Protein AF-A0A9C9PKH0-F1 (afdb_monomer)

pLDDT: mean 83.36, std 9.11, range [49.53, 93.38]

Mean predicted aligned error: 5.81 Å

Solvent-accessible surface area (backbone atoms only — not comparable to full-atom values): 3309 Å² total; per-residue (Å²): 124,76,45,72,48,65,38,87,56,77,99,57,46,71,45,74,43,83,41,76,82,46,93,90,65,72,82,77,54,71,66,63,52,50,56,52,51,59,58,45,55,76,74,46,78,88,71,84,132

Structure (mmCIF, N/CA/C/O backbone):
data_AF-A0A9C9PKH0-F1
#
_entry.id   AF-A0A9C9PKH0-F1
#
loop_
_atom_site.group_PDB
_atom_site.id
_atom_site.type_symbol
_atom_site.label_atom_id
_atom_site.label_alt_id
_atom_site.label_comp_id
_atom_site.label_asym_id
_atom_site.label_entity_id
_atom_site.label_seq_id
_atom_site.pdbx_PDB_ins_code
_atom_site.Cartn_x
_atom_site.Cartn_y
_atom_site.Cartn_z
_atom_site.occupancy
_atom_site.B_iso_or_equiv
_atom_site.auth_seq_id
_atom_site.auth_comp_id
_atom_site.auth_asym_id
_atom_site.auth_atom_id
_atom_site.pdbx_PDB_model_num
ATOM 1 N N . MET A 1 1 ? -13.965 7.540 13.905 1.00 49.53 1 MET A N 1
ATOM 2 C CA . MET A 1 1 ? -12.663 8.134 13.509 1.00 49.53 1 MET A CA 1
ATOM 3 C C . MET A 1 1 ? -12.552 7.940 12.005 1.00 49.53 1 MET A C 1
ATOM 5 O O . MET A 1 1 ? -12.216 6.841 11.591 1.00 49.53 1 MET A O 1
ATOM 9 N N . ASN A 1 2 ? -12.851 8.956 11.184 1.00 60.44 2 ASN A N 1
ATOM 10 C CA . ASN A 1 2 ? -12.841 8.800 9.721 1.00 60.44 2 ASN A CA 1
ATOM 11 C C . ASN A 1 2 ? -11.498 8.230 9.227 1.00 60.44 2 ASN A C 1
ATOM 13 O O . ASN A 1 2 ? -10.481 8.933 9.221 1.00 60.44 2 ASN A O 1
ATOM 17 N N . GLY A 1 3 ? -11.505 6.967 8.797 1.00 73.69 3 GLY A N 1
ATOM 18 C CA . GLY A 1 3 ? -10.342 6.311 8.217 1.00 73.69 3 GLY A CA 1
ATOM 19 C C . GLY A 1 3 ? -9.918 7.021 6.932 1.00 73.69 3 GLY A C 1
ATOM 20 O O . GLY A 1 3 ? -10.748 7.417 6.111 1.00 73.69 3 GLY A O 1
ATOM 21 N N . LYS A 1 4 ? -8.614 7.205 6.739 1.00 81.88 4 LYS A N 1
ATOM 22 C CA . LYS A 1 4 ? -8.052 7.673 5.468 1.00 81.88 4 LYS A CA 1
ATOM 23 C C . LYS A 1 4 ? -7.164 6.570 4.924 1.00 81.88 4 LYS A C 1
ATOM 25 O O . LYS A 1 4 ? -6.291 6.082 5.632 1.00 81.88 4 LYS A O 1
ATOM 30 N N . VAL A 1 5 ? -7.382 6.195 3.671 1.00 88.31 5 VAL A N 1
ATOM 31 C CA . VAL A 1 5 ? -6.523 5.252 2.950 1.00 88.31 5 VAL A CA 1
ATOM 32 C C . VAL A 1 5 ? -5.721 6.030 1.925 1.00 88.31 5 VAL A C 1
ATOM 34 O O . VAL A 1 5 ? -6.241 6.942 1.287 1.00 88.31 5 VAL A O 1
ATOM 37 N N . ARG A 1 6 ? -4.444 5.697 1.772 1.00 91.19 6 ARG A N 1
ATOM 38 C CA . ARG A 1 6 ? -3.579 6.287 0.754 1.00 91.19 6 ARG A CA 1
ATOM 39 C C . ARG A 1 6 ? -3.325 5.266 -0.346 1.00 91.19 6 ARG A C 1
ATOM 41 O O . ARG A 1 6 ? -3.061 4.099 -0.064 1.00 91.19 6 ARG A O 1
ATOM 48 N N . ILE A 1 7 ? -3.385 5.720 -1.592 1.00 90.69 7 ILE A N 1
ATOM 49 C CA . ILE A 1 7 ? -2.961 4.925 -2.743 1.00 90.69 7 ILE A CA 1
ATOM 50 C C . ILE A 1 7 ? -1.429 4.831 -2.718 1.00 90.69 7 ILE A C 1
ATOM 52 O O . ILE A 1 7 ? -0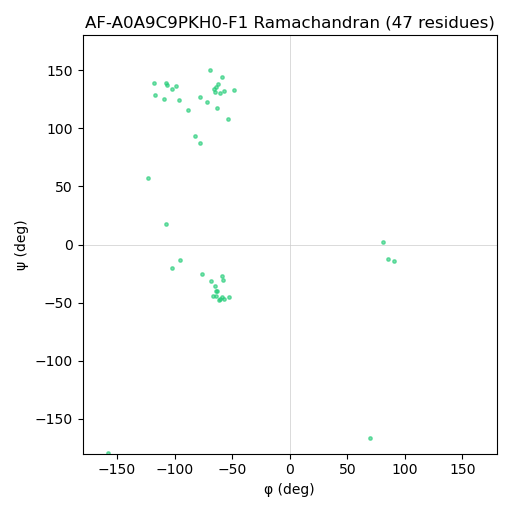.744 5.853 -2.692 1.00 90.69 7 ILE A O 1
ATOM 56 N N . ILE A 1 8 ? -0.891 3.612 -2.697 1.00 89.44 8 ILE A N 1
ATOM 57 C CA . ILE A 1 8 ? 0.545 3.348 -2.492 1.00 89.44 8 ILE A CA 1
ATOM 58 C C . ILE A 1 8 ? 1.353 3.177 -3.791 1.00 89.44 8 ILE A C 1
ATOM 60 O O . ILE A 1 8 ? 2.576 3.286 -3.754 1.00 89.44 8 ILE A O 1
ATOM 64 N N . GLY A 1 9 ? 0.694 3.006 -4.943 1.00 87.00 9 GLY A N 1
ATOM 65 C CA . GLY A 1 9 ? 1.345 2.772 -6.237 1.00 87.00 9 GLY A CA 1
ATOM 66 C C . GLY A 1 9 ? 0.466 3.130 -7.441 1.00 87.00 9 GLY A C 1
ATOM 67 O O . GLY A 1 9 ? -0.658 3.603 -7.273 1.00 87.00 9 GLY A O 1
ATOM 68 N N . GLY A 1 10 ? 0.995 2.921 -8.649 1.00 87.38 10 GLY A N 1
ATOM 69 C CA . GLY A 1 10 ? 0.310 3.229 -9.909 1.00 87.38 10 GLY A CA 1
ATOM 70 C C . GLY A 1 10 ? 0.151 4.729 -10.186 1.00 87.38 10 GLY A C 1
ATOM 71 O O . GLY A 1 10 ? 0.754 5.574 -9.521 1.00 87.38 10 GLY A O 1
ATOM 72 N N . GLN A 1 11 ? -0.693 5.062 -11.166 1.00 89.12 11 GLN A N 1
ATOM 73 C CA . GLN A 1 11 ? -0.911 6.435 -11.643 1.00 89.12 11 GLN A CA 1
ATOM 74 C C . GLN A 1 11 ? -1.396 7.396 -10.544 1.00 89.12 11 GLN A C 1
ATOM 76 O O . GLN A 1 11 ? -1.167 8.600 -10.625 1.00 89.12 11 GLN A O 1
ATOM 81 N N . TRP A 1 12 ? -2.075 6.889 -9.511 1.00 89.81 12 TRP A N 1
ATOM 82 C CA . TRP A 1 12 ? -2.682 7.714 -8.459 1.00 89.81 12 TRP A CA 1
ATOM 83 C C . TRP A 1 12 ? -1.939 7.647 -7.119 1.00 89.81 12 TRP A C 1
ATOM 85 O O . TRP A 1 12 ? -2.504 8.004 -6.079 1.00 89.81 12 TRP A O 1
ATOM 95 N N . ARG A 1 13 ? -0.679 7.189 -7.122 1.00 90.62 13 ARG A N 1
ATOM 96 C CA . ARG A 1 13 ? 0.177 7.111 -5.931 1.00 90.62 13 ARG A CA 1
ATOM 97 C C . ARG A 1 13 ? 0.154 8.423 -5.136 1.00 90.62 13 ARG A C 1
ATOM 99 O O . ARG A 1 13 ? 0.302 9.509 -5.681 1.00 90.62 13 ARG A O 1
ATOM 106 N N . GLY A 1 14 ? -0.021 8.314 -3.821 1.00 89.31 14 GLY A N 1
ATOM 107 C CA . GLY A 1 14 ? -0.052 9.444 -2.889 1.00 89.31 14 GLY A CA 1
ATOM 108 C C . GLY A 1 14 ? -1.438 10.047 -2.647 1.00 89.31 14 GLY A C 1
ATOM 109 O O . GLY A 1 14 ? -1.622 10.752 -1.651 1.00 89.31 14 GLY A O 1
ATOM 110 N N . ARG A 1 15 ? -2.442 9.731 -3.476 1.00 93.38 15 ARG A N 1
ATOM 111 C CA . ARG A 1 15 ? -3.811 10.228 -3.285 1.00 93.38 15 ARG A CA 1
ATOM 112 C C . ARG A 1 15 ? -4.427 9.651 -2.007 1.00 93.38 15 ARG A C 1
ATOM 114 O O . ARG A 1 15 ? -4.342 8.450 -1.752 1.00 93.38 15 ARG A O 1
ATOM 121 N N . LYS A 1 16 ? -5.066 10.507 -1.204 1.00 90.00 16 LYS A N 1
ATOM 122 C CA . LYS A 1 16 ? -5.787 10.120 0.020 1.00 90.00 16 LYS A CA 1
ATOM 123 C C . LYS A 1 16 ? -7.276 9.964 -0.284 1.00 90.00 16 LYS A C 1
ATOM 125 O O . LYS A 1 16 ? -7.912 10.902 -0.756 1.00 90.00 16 LYS A O 1
ATOM 130 N N . LEU A 1 17 ? -7.826 8.798 0.022 1.00 89.06 17 LEU A N 1
ATOM 131 C CA . LEU A 1 17 ? -9.239 8.462 -0.085 1.00 89.06 17 LEU A CA 1
ATOM 132 C C . LEU A 1 17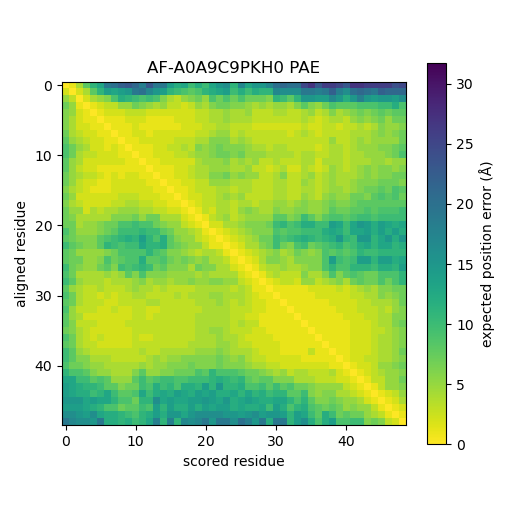 ? -9.873 8.518 1.305 1.00 89.06 17 LEU A C 1
ATOM 134 O O . LEU A 1 17 ? -9.316 8.007 2.282 1.00 89.06 17 LEU A O 1
ATOM 138 N N . ARG A 1 18 ? -11.038 9.163 1.395 1.00 87.38 18 ARG A N 1
ATOM 139 C CA . ARG A 1 18 ? -11.855 9.141 2.611 1.00 87.38 18 ARG A CA 1
ATOM 140 C C . ARG A 1 18 ? -12.580 7.803 2.669 1.00 87.38 18 ARG A C 1
ATOM 142 O O .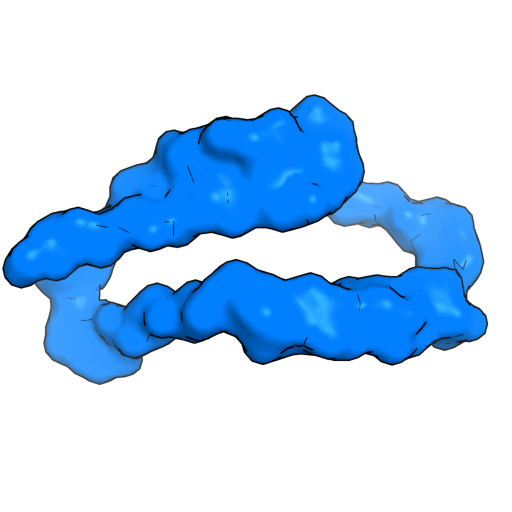 ARG A 1 18 ? -13.248 7.432 1.710 1.00 87.38 18 ARG A O 1
ATOM 149 N N . VAL A 1 19 ? -12.437 7.099 3.783 1.00 84.75 19 VAL A N 1
ATOM 150 C CA . VAL A 1 19 ? -13.142 5.846 4.040 1.00 84.75 19 VAL A CA 1
ATOM 151 C C . VAL A 1 19 ? -14.345 6.149 4.925 1.00 84.75 19 VAL A C 1
ATOM 153 O O . VAL A 1 19 ? -14.245 6.942 5.863 1.00 84.75 19 VAL A O 1
ATOM 156 N N . LEU A 1 20 ? -15.486 5.548 4.593 1.00 83.62 20 LEU A N 1
ATOM 157 C CA . LEU A 1 20 ? -16.702 5.655 5.393 1.00 83.62 20 LEU A CA 1
ATOM 158 C C . LEU A 1 20 ? -16.476 5.011 6.763 1.00 83.62 20 LEU A C 1
ATOM 160 O O . LEU A 1 20 ? -15.936 3.914 6.853 1.00 83.62 20 LEU A O 1
ATOM 164 N N . ASP A 1 21 ? -16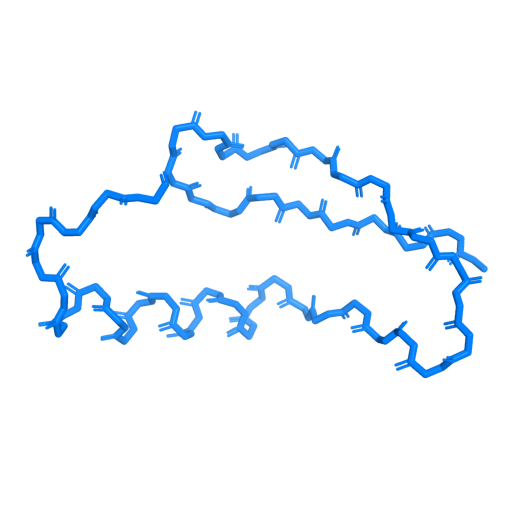.913 5.671 7.826 1.00 78.56 21 ASP A N 1
ATOM 165 C CA . ASP A 1 21 ? -16.910 5.093 9.169 1.00 78.56 21 ASP A CA 1
ATOM 166 C C . ASP A 1 21 ? -18.114 4.135 9.262 1.00 78.56 21 ASP A C 1
ATOM 168 O O . ASP A 1 21 ? -19.238 4.544 9.543 1.00 78.56 21 ASP A O 1
ATOM 172 N N . LYS A 1 22 ? -17.908 2.870 8.864 1.00 82.25 22 LYS A N 1
ATOM 173 C CA . LYS A 1 22 ? -18.918 1.801 8.920 1.00 82.25 22 LYS A CA 1
ATOM 174 C C . LYS A 1 22 ? -18.449 0.678 9.852 1.00 82.25 22 LYS A C 1
ATOM 176 O O . LYS A 1 22 ? -17.280 0.290 9.772 1.00 82.25 22 LYS A O 1
ATOM 181 N N . PRO A 1 23 ? -19.339 0.107 10.686 1.00 77.62 23 PRO A N 1
ATOM 182 C CA . PRO A 1 23 ? -18.990 -1.031 11.528 1.00 77.62 23 PRO A CA 1
ATOM 183 C C . PRO A 1 23 ? -18.476 -2.195 10.671 1.00 77.62 23 PRO A C 1
ATOM 185 O O . PRO A 1 23 ? -19.056 -2.523 9.639 1.00 77.62 23 PRO A O 1
ATOM 188 N N . GLY A 1 24 ? -17.349 -2.782 11.075 1.00 78.44 24 GLY A N 1
ATOM 189 C CA . GLY A 1 24 ? -16.672 -3.856 10.336 1.00 78.44 24 GLY A CA 1
ATOM 190 C C . GLY A 1 24 ? -15.713 -3.388 9.235 1.00 78.44 24 GLY A C 1
ATOM 191 O O . GLY A 1 24 ? -14.891 -4.180 8.774 1.00 78.44 24 GLY A O 1
ATOM 192 N N . LEU A 1 25 ? -15.730 -2.107 8.848 1.00 80.00 25 LEU A N 1
ATOM 193 C CA . LEU A 1 25 ? -14.811 -1.585 7.841 1.00 80.00 25 LEU A CA 1
ATOM 194 C C . LEU A 1 25 ? -13.456 -1.252 8.479 1.00 80.00 25 LEU A C 1
ATOM 196 O O . LEU A 1 25 ? -13.232 -0.162 9.002 1.00 80.00 25 LEU A O 1
ATOM 200 N N . ARG A 1 26 ? -12.530 -2.213 8.441 1.00 77.69 26 ARG A N 1
ATOM 201 C CA . ARG A 1 26 ? -11.144 -1.996 8.869 1.00 77.69 26 ARG A CA 1
ATOM 202 C C . ARG A 1 26 ? -10.305 -1.493 7.695 1.00 77.69 26 ARG A C 1
ATOM 204 O O . ARG A 1 26 ? -10.101 -2.249 6.745 1.00 77.69 26 ARG A O 1
ATOM 211 N N . PRO A 1 27 ? -9.771 -0.258 7.737 1.00 75.06 27 PRO A N 1
ATOM 212 C CA . PRO A 1 27 ? -8.786 0.153 6.752 1.00 75.06 27 PRO A CA 1
ATOM 213 C C . PRO A 1 27 ? -7.547 -0.737 6.895 1.00 75.06 27 PRO A C 1
ATOM 215 O O . PRO A 1 27 ? -6.893 -0.754 7.936 1.00 75.06 27 PRO A O 1
ATOM 218 N N . THR A 1 28 ? -7.225 -1.491 5.845 1.00 84.06 28 THR A N 1
ATOM 219 C CA . THR A 1 28 ? -5.987 -2.275 5.776 1.00 84.06 28 THR A CA 1
ATOM 220 C C . THR A 1 28 ? -4.784 -1.341 5.913 1.00 84.06 28 THR A C 1
ATOM 222 O O . THR A 1 28 ? -4.806 -0.211 5.415 1.00 84.06 28 THR A O 1
ATOM 225 N N . GLN A 1 29 ? -3.720 -1.784 6.575 1.00 84.12 29 GLN A N 1
ATOM 226 C CA . GLN A 1 29 ? -2.502 -0.981 6.683 1.00 84.12 29 GLN A CA 1
ATOM 227 C C . GLN A 1 29 ? -1.793 -0.868 5.325 1.00 84.12 29 GLN A C 1
ATOM 229 O O . GLN A 1 29 ? -1.864 -1.787 4.506 1.00 84.12 29 GLN A O 1
ATOM 234 N N . ASP A 1 30 ? -1.077 0.239 5.095 1.00 85.94 30 ASP A N 1
ATOM 235 C CA . ASP A 1 30 ? -0.278 0.449 3.877 1.00 85.94 30 ASP A CA 1
ATOM 236 C C . ASP A 1 30 ? 0.679 -0.729 3.622 1.00 85.94 30 ASP A C 1
ATOM 238 O O . ASP A 1 30 ? 0.699 -1.247 2.510 1.00 85.94 30 ASP A O 1
ATOM 242 N N . ARG A 1 31 ? 1.381 -1.222 4.658 1.00 87.12 31 ARG A N 1
ATOM 243 C CA . ARG A 1 31 ? 2.333 -2.344 4.542 1.00 87.12 31 ARG A CA 1
ATOM 244 C C . ARG A 1 31 ? 1.680 -3.627 4.018 1.00 87.12 31 ARG A C 1
ATOM 246 O O . ARG A 1 31 ? 2.230 -4.261 3.132 1.00 87.12 31 ARG A O 1
ATOM 253 N N . MET A 1 32 ? 0.504 -3.997 4.531 1.00 90.19 32 MET A N 1
ATOM 254 C CA . MET A 1 32 ? -0.209 -5.200 4.073 1.00 90.19 32 MET A CA 1
ATOM 255 C C . MET A 1 32 ? -0.616 -5.093 2.600 1.00 90.19 32 MET A C 1
ATOM 257 O O . MET A 1 32 ? -0.497 -6.064 1.857 1.00 90.19 32 MET A O 1
ATOM 261 N N . ARG A 1 33 ? -1.064 -3.906 2.167 1.00 90.81 33 ARG A N 1
ATOM 262 C CA . ARG A 1 33 ? -1.347 -3.661 0.748 1.00 90.81 33 ARG A CA 1
ATOM 263 C C . ARG A 1 33 ? -0.073 -3.758 -0.088 1.00 90.81 33 ARG A C 1
ATOM 265 O O . ARG A 1 33 ? -0.096 -4.388 -1.135 1.00 90.81 33 ARG A O 1
ATOM 272 N N . GLU A 1 34 ? 1.024 -3.167 0.373 1.00 90.75 34 GLU A N 1
ATOM 273 C CA . GLU A 1 34 ? 2.305 -3.171 -0.339 1.00 90.75 34 GLU A CA 1
ATOM 274 C C . GLU A 1 34 ? 2.836 -4.591 -0.554 1.00 90.75 34 GLU A C 1
ATOM 276 O O . GLU A 1 34 ? 3.153 -4.957 -1.682 1.00 90.75 34 GLU A O 1
ATOM 281 N N . THR A 1 35 ? 2.830 -5.427 0.487 1.00 92.56 35 THR A N 1
ATOM 282 C CA . THR A 1 35 ? 3.210 -6.842 0.383 1.00 92.56 35 THR A CA 1
ATOM 283 C C . THR A 1 35 ? 2.362 -7.588 -0.651 1.00 92.56 35 THR A C 1
ATOM 285 O O . THR A 1 35 ? 2.917 -8.269 -1.510 1.00 92.56 35 THR A O 1
ATOM 288 N N . LEU A 1 36 ? 1.035 -7.419 -0.617 1.00 90.25 36 LEU A N 1
ATOM 289 C CA . LEU A 1 36 ? 0.136 -8.069 -1.572 1.00 90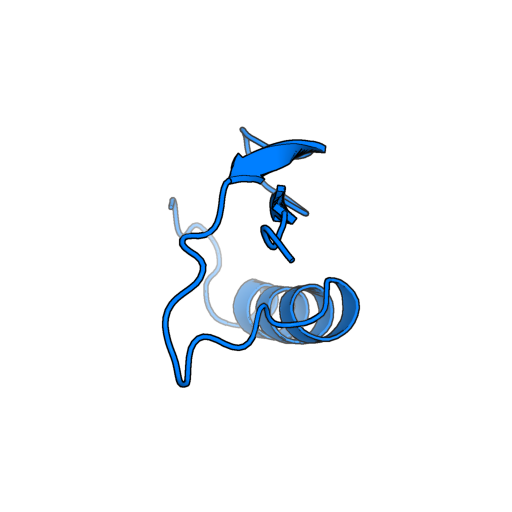.25 36 LEU A CA 1
ATOM 290 C C . LEU A 1 36 ? 0.425 -7.636 -3.016 1.00 90.25 36 LEU A C 1
ATOM 292 O O . LEU A 1 36 ? 0.545 -8.480 -3.900 1.00 90.25 36 LEU A O 1
ATOM 296 N N . PHE A 1 37 ? 0.554 -6.330 -3.264 1.00 89.50 37 PHE A N 1
ATOM 297 C CA . PHE A 1 37 ? 0.806 -5.823 -4.613 1.00 89.50 37 PHE A CA 1
ATOM 298 C C . PHE A 1 37 ? 2.199 -6.196 -5.132 1.00 89.50 37 PHE A C 1
ATOM 300 O O . PHE A 1 37 ? 2.334 -6.452 -6.325 1.00 89.50 37 PHE A O 1
ATOM 307 N N . ASN A 1 38 ? 3.203 -6.315 -4.260 1.00 89.44 38 ASN A N 1
ATOM 308 C CA . ASN A 1 38 ? 4.517 -6.835 -4.641 1.00 89.44 38 ASN A CA 1
ATOM 309 C C . ASN A 1 38 ? 4.438 -8.300 -5.099 1.00 89.44 38 ASN A C 1
ATOM 311 O O . ASN A 1 38 ? 5.068 -8.662 -6.089 1.00 89.44 38 ASN A O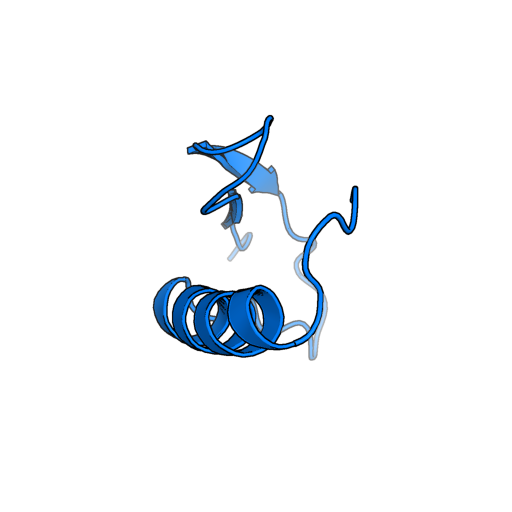 1
ATOM 315 N N . TRP A 1 39 ? 3.635 -9.140 -4.435 1.00 91.12 39 TRP A N 1
ATOM 316 C CA . TRP A 1 39 ? 3.413 -10.518 -4.887 1.00 91.12 39 TRP A CA 1
ATOM 317 C C . TRP A 1 39 ? 2.658 -10.578 -6.215 1.00 91.12 39 TRP A C 1
ATOM 319 O O . TRP A 1 39 ? 3.053 -11.320 -7.115 1.00 91.12 39 TRP A O 1
ATOM 329 N N . LEU A 1 40 ? 1.602 -9.775 -6.361 1.00 89.12 40 LEU A N 1
ATOM 330 C CA . LEU A 1 40 ? 0.796 -9.730 -7.583 1.00 89.12 40 LEU A CA 1
ATOM 331 C C . LEU A 1 40 ? 1.589 -9.218 -8.789 1.00 89.12 40 LEU A C 1
ATOM 333 O O . LEU A 1 40 ? 1.403 -9.737 -9.886 1.00 89.12 40 LEU A O 1
ATOM 337 N N . ALA A 1 41 ? 2.508 -8.267 -8.597 1.00 85.31 41 ALA A N 1
ATOM 338 C CA . ALA A 1 41 ? 3.345 -7.734 -9.672 1.00 85.31 41 ALA A CA 1
ATOM 339 C C . ALA A 1 41 ? 4.177 -8.817 -10.384 1.00 85.31 41 ALA A C 1
ATOM 341 O O . ALA A 1 41 ? 4.425 -8.703 -11.580 1.00 85.31 41 ALA A O 1
ATOM 342 N N . MET A 1 42 ? 4.565 -9.885 -9.675 1.00 84.44 42 M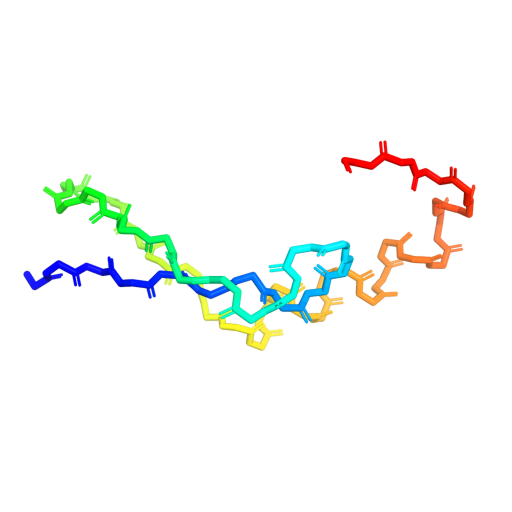ET A N 1
ATOM 343 C CA . MET A 1 42 ? 5.291 -11.016 -10.267 1.00 84.44 42 MET A CA 1
ATOM 344 C C . MET A 1 42 ? 4.393 -11.951 -11.088 1.00 84.44 42 MET A C 1
ATOM 346 O O . MET A 1 42 ? 4.880 -12.633 -11.982 1.00 84.44 42 MET A O 1
ATOM 350 N N . HIS A 1 43 ? 3.094 -12.000 -10.784 1.00 87.06 43 HIS A N 1
ATOM 351 C CA . HIS A 1 43 ? 2.152 -12.954 -11.381 1.00 87.06 43 HIS A CA 1
ATOM 352 C C . HIS A 1 43 ? 1.268 -12.328 -12.466 1.00 87.06 43 HIS A C 1
ATOM 354 O O . HIS A 1 43 ? 0.706 -13.047 -13.287 1.00 87.06 43 HIS A O 1
ATOM 360 N N . LEU A 1 44 ? 1.135 -10.999 -12.475 1.00 84.06 44 LEU A N 1
ATOM 361 C CA . LEU A 1 44 ? 0.255 -10.249 -13.375 1.00 84.06 44 LEU A CA 1
ATOM 362 C C . LEU A 1 44 ? 1.038 -9.207 -14.201 1.00 84.06 44 LEU A C 1
ATOM 364 O O . LEU A 1 44 ? 0.741 -8.010 -14.134 1.00 84.06 44 LEU A O 1
ATOM 368 N N . PRO A 1 45 ? 2.058 -9.609 -14.982 1.00 77.25 45 PRO A N 1
ATOM 369 C CA . PRO A 1 45 ? 2.784 -8.665 -15.822 1.00 77.25 45 PRO A CA 1
ATOM 370 C C . PRO A 1 45 ? 1.838 -8.014 -16.846 1.00 77.25 45 PRO A C 1
ATOM 372 O O . PRO A 1 45 ? 1.078 -8.690 -17.535 1.00 77.25 45 PRO A O 1
ATOM 375 N N . GLY A 1 46 ? 1.878 -6.682 -16.947 1.00 76.00 46 GLY A N 1
ATOM 376 C CA . GLY A 1 46 ? 1.083 -5.914 -17.915 1.00 76.00 46 GLY A CA 1
ATOM 377 C C . GLY A 1 46 ? -0.377 -5.643 -17.527 1.00 76.00 46 GLY A C 1
ATOM 378 O O . GLY A 1 46 ? -1.090 -4.998 -18.296 1.00 76.00 46 GLY A O 1
ATOM 379 N N . SER A 1 47 ? -0.837 -6.069 -16.345 1.00 74.38 47 SER A N 1
ATOM 380 C CA . SER A 1 47 ? -2.189 -5.742 -15.874 1.00 74.38 47 SER A CA 1
ATOM 381 C C . SER A 1 47 ? -2.355 -4.233 -15.646 1.00 74.38 47 SER A C 1
ATOM 383 O O . SER A 1 47 ? -1.523 -3.609 -14.981 1.00 74.38 47 SER A O 1
ATOM 385 N N . ARG A 1 48 ? -3.438 -3.645 -16.170 1.00 62.44 48 ARG A N 1
ATOM 386 C CA . ARG A 1 48 ? -3.819 -2.238 -15.953 1.00 62.44 48 ARG A CA 1
ATOM 387 C C . ARG A 1 48 ? -5.058 -2.183 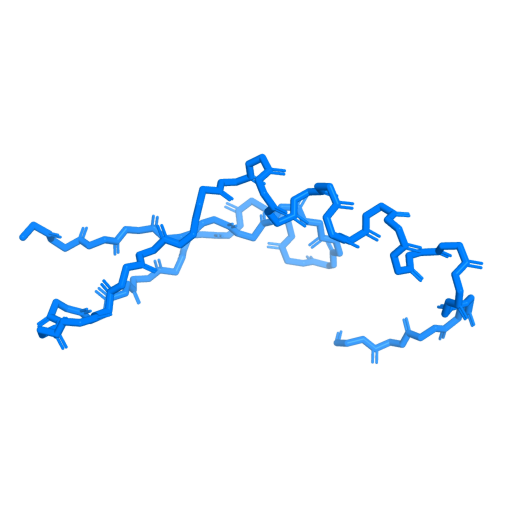-15.058 1.00 62.44 48 ARG A C 1
ATOM 389 O O . ARG A 1 48 ? -6.064 -2.805 -15.389 1.00 62.44 48 ARG A O 1
ATOM 396 N N . CYS A 1 49 ? -4.955 -1.443 -13.956 1.00 62.53 49 CYS A N 1
ATOM 397 C CA . CYS A 1 49 ? -6.023 -1.184 -12.987 1.00 62.53 49 CYS A CA 1
ATOM 398 C C . CYS A 1 49 ? -6.446 0.284 -13.046 1.00 62.53 49 CYS A C 1
ATOM 400 O O . CYS A 1 49 ? -5.538 1.133 -13.212 1.00 62.53 49 CYS A O 1
#

Sequence (49 aa):
MNGKVRIIGGQWRGRKLRVLDKPGLRPTQDRMRETLFNWLAMHLPGSRC

Foldseek 3Di:
DFDWDADCDDPRHGDIDTDDPDPPDDDDDPVVVVVVVVVVCVVDPPDDD

Radius of gyration: 12.61 Å; Cα contacts (8 Å, |Δi|>4): 42; chains: 1; bounding box: 24×23×31 Å

Secondary structu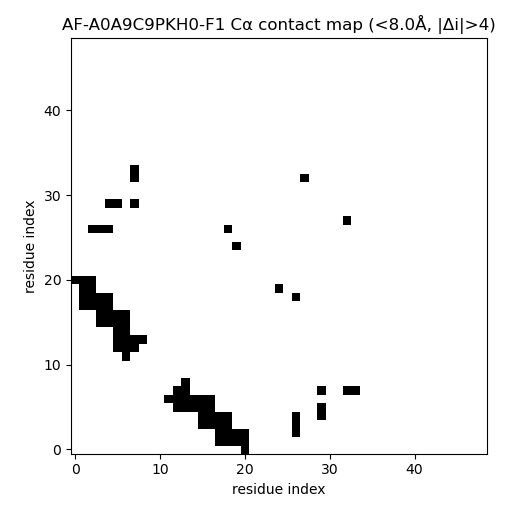re (DSSP, 8-state):
---EEE--SSTTTTPEEEPP--TT--PPPHHHHHHHHHHHHHH-TT---